Protein AF-A0A5C7JZ21-F1 (afdb_monomer_lite)

Radius of gyration: 12.55 Å; chains: 1; bounding box: 40×21×34 Å

Foldseek 3Di:
DPPFWWKWWFQFPVRDIDIDTQPDPVVVVVLVVDPGTPGIGDIDTDPDPVRRVVVVVVVVVVVVVVPDD

Sequence (69 aa):
MDDKLLWWGYIHTNGSIHLKRYFGPLDIEEAHESPFCKVIFNPFPATNRDDAIVILNELVGERKTGVDE

Secondary structure (DSSP, 8-state):
-----EEEEEEETTS-EEEEE---HHHHHHHHH-TTEEEEEEEEE-SSHHHHHHHHHHHHHHHHHSS--

Structure (mmCIF, N/CA/C/O backbone):
data_AF-A0A5C7JZ21-F1
#
_entry.id   AF-A0A5C7JZ21-F1
#
loop_
_atom_site.group_PDB
_atom_site.id
_atom_site.type_symbol
_atom_site.label_atom_id
_atom_site.label_alt_id
_atom_site.label_comp_id
_atom_site.label_asym_id
_atom_site.label_entity_id
_atom_site.label_seq_id
_atom_site.pdbx_PDB_ins_code
_atom_site.Cartn_x
_atom_site.Cartn_y
_atom_site.Cartn_z
_atom_site.occupancy
_atom_site.B_iso_or_equiv
_atom_site.auth_seq_id
_atom_site.auth_comp_id
_atom_site.auth_asym_id
_atom_site.auth_atom_id
_atom_site.pdbx_PDB_model_num
ATOM 1 N N . MET A 1 1 ? 15.166 -6.968 -20.180 1.00 43.19 1 MET A N 1
ATOM 2 C CA . MET A 1 1 ? 14.313 -7.639 -19.187 1.00 43.19 1 MET A CA 1
ATOM 3 C C . MET A 1 1 ? 13.711 -6.530 -18.364 1.00 43.19 1 MET A C 1
ATOM 5 O O . MET A 1 1 ? 14.454 -5.801 -17.727 1.00 43.19 1 MET A O 1
ATOM 9 N N . ASP A 1 2 ? 12.414 -6.304 -18.508 1.00 54.31 2 ASP A N 1
ATOM 10 C CA . ASP A 1 2 ? 11.695 -5.303 -17.732 1.00 54.31 2 ASP A CA 1
ATOM 11 C C . ASP A 1 2 ? 11.513 -5.857 -16.318 1.00 54.31 2 ASP A C 1
ATOM 13 O O . ASP A 1 2 ? 10.566 -6.598 -16.050 1.00 54.31 2 ASP A O 1
ATOM 17 N N . ASP A 1 3 ? 12.458 -5.551 -15.429 1.00 60.69 3 ASP A N 1
ATOM 18 C CA . ASP A 1 3 ? 12.313 -5.746 -13.987 1.00 60.69 3 ASP A CA 1
ATOM 19 C C . ASP A 1 3 ? 11.172 -4.848 -13.495 1.00 60.69 3 ASP A C 1
ATOM 21 O O . ASP A 1 3 ? 11.376 -3.730 -13.020 1.00 60.69 3 ASP A O 1
ATOM 25 N N . LYS A 1 4 ? 9.930 -5.306 -13.685 1.00 68.06 4 LYS A N 1
ATOM 26 C CA . LYS A 1 4 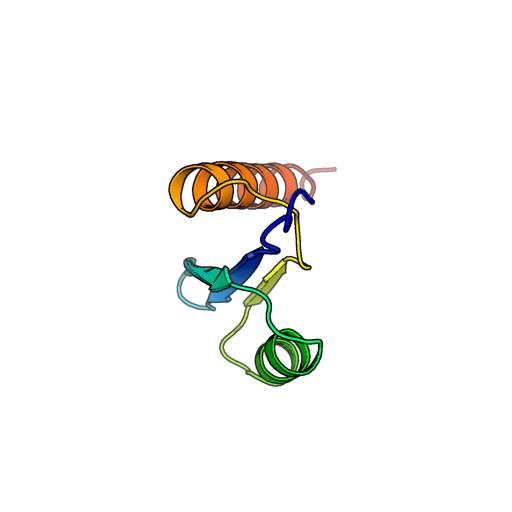? 8.742 -4.617 -13.185 1.00 68.06 4 LYS A CA 1
ATOM 27 C C . LYS A 1 4 ? 8.854 -4.541 -11.669 1.00 68.06 4 LYS A C 1
ATOM 29 O O . LYS A 1 4 ? 8.746 -5.553 -10.979 1.00 68.06 4 LYS A O 1
ATOM 34 N N . LEU A 1 5 ? 9.071 -3.333 -11.159 1.00 88.94 5 LEU A N 1
ATOM 35 C CA . LEU A 1 5 ? 9.081 -3.082 -9.730 1.00 88.94 5 LEU A CA 1
ATOM 36 C C . LEU A 1 5 ? 7.662 -3.283 -9.200 1.00 88.94 5 LEU A C 1
ATOM 38 O O . LEU A 1 5 ? 6.710 -2.651 -9.662 1.00 88.94 5 LEU A O 1
ATOM 42 N N . LEU A 1 6 ? 7.529 -4.181 -8.233 1.00 94.06 6 LEU A N 1
ATOM 43 C CA . LEU A 1 6 ? 6.292 -4.351 -7.494 1.00 94.06 6 LEU A CA 1
ATOM 44 C C . LEU A 1 6 ? 6.288 -3.392 -6.308 1.00 94.06 6 LEU A C 1
ATOM 46 O O . LEU A 1 6 ? 7.289 -3.218 -5.604 1.00 94.06 6 LEU A O 1
ATOM 50 N N . TRP A 1 7 ? 5.143 -2.768 -6.095 1.00 95.25 7 TRP A N 1
ATOM 51 C CA . TRP A 1 7 ? 4.896 -1.835 -5.011 1.00 95.25 7 TRP A CA 1
ATOM 52 C C . TRP A 1 7 ? 3.660 -2.276 -4.259 1.00 95.25 7 TRP A C 1
ATOM 54 O O . TRP A 1 7 ? 2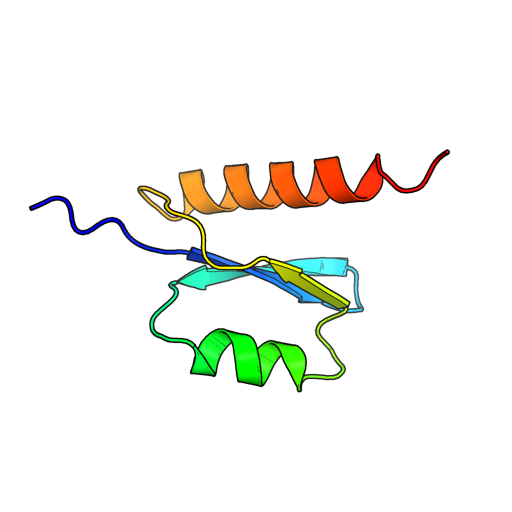.756 -2.862 -4.833 1.00 95.25 7 TRP A O 1
ATOM 64 N N . TRP A 1 8 ? 3.624 -2.007 -2.969 1.00 95.31 8 TRP A N 1
ATOM 65 C CA . TRP A 1 8 ? 2.482 -2.302 -2.121 1.00 95.31 8 TRP A CA 1
ATOM 66 C C . TRP A 1 8 ? 2.263 -1.129 -1.176 1.00 95.31 8 TRP A C 1
ATOM 68 O O . TRP A 1 8 ? 3.141 -0.278 -0.984 1.00 95.31 8 TRP A O 1
ATOM 78 N N . GLY A 1 9 ? 1.075 -1.054 -0.596 1.00 95.06 9 GLY A N 1
ATOM 79 C CA . GLY A 1 9 ? 0.736 0.048 0.284 1.00 95.06 9 GLY A CA 1
ATOM 80 C C . GLY A 1 9 ? -0.276 -0.339 1.335 1.00 95.06 9 GLY A C 1
ATOM 81 O O . GLY A 1 9 ? -0.925 -1.377 1.255 1.00 95.06 9 GLY A O 1
ATOM 82 N N . TYR A 1 10 ? -0.415 0.509 2.339 1.00 94.38 10 TYR A N 1
ATOM 83 C CA . TYR A 1 10 ? -1.397 0.321 3.393 1.00 94.38 10 TYR A CA 1
ATOM 84 C C . TYR A 1 10 ? -1.881 1.665 3.931 1.00 94.38 10 TYR A C 1
ATOM 86 O O . TYR A 1 10 ? -1.171 2.672 3.889 1.00 94.38 10 TYR A O 1
ATOM 94 N N . ILE A 1 11 ? -3.109 1.676 4.444 1.00 93.44 11 ILE A N 1
ATOM 95 C CA . ILE A 1 11 ? -3.656 2.774 5.234 1.00 93.44 11 ILE A CA 1
ATOM 96 C C . ILE A 1 11 ? -3.481 2.419 6.700 1.00 93.44 11 ILE A C 1
ATOM 98 O O . ILE A 1 11 ? -3.941 1.375 7.162 1.00 93.44 11 ILE A O 1
ATOM 102 N N . HIS A 1 12 ? -2.852 3.315 7.438 1.00 92.94 12 HIS A N 1
ATOM 103 C CA . HIS A 1 12 ? -2.709 3.214 8.876 1.00 92.94 12 HIS A CA 1
ATOM 104 C C . HIS A 1 12 ? -4.014 3.632 9.582 1.00 92.94 12 HIS A C 1
ATOM 106 O O . HIS A 1 12 ? -4.840 4.353 9.020 1.00 92.94 12 HIS A O 1
ATOM 112 N N . THR A 1 13 ? -4.238 3.204 10.823 1.00 92.12 13 THR A N 1
ATOM 113 C CA . THR A 1 13 ? -5.477 3.499 11.578 1.00 92.12 13 THR A CA 1
ATOM 114 C C . THR A 1 13 ? -5.749 4.994 11.772 1.00 92.12 13 THR A C 1
ATOM 116 O O . THR A 1 13 ? -6.904 5.392 11.900 1.00 92.12 13 THR A O 1
ATOM 119 N N . ASN A 1 14 ? -4.710 5.831 11.716 1.00 90.88 14 ASN A N 1
ATOM 120 C CA . ASN A 1 14 ? -4.805 7.296 11.751 1.00 90.88 14 ASN A CA 1
ATOM 121 C C . ASN A 1 14 ? -5.184 7.939 10.397 1.00 90.88 14 ASN A C 1
ATOM 123 O O . ASN A 1 14 ? -5.312 9.157 10.326 1.00 90.88 14 ASN A O 1
ATOM 127 N N . GLY A 1 15 ? -5.345 7.147 9.333 1.00 87.44 15 GLY A N 1
ATOM 128 C CA . GLY A 1 15 ? -5.684 7.617 7.988 1.00 87.44 15 GLY A CA 1
ATOM 129 C C . GLY A 1 15 ? -4.489 7.917 7.078 1.00 87.44 15 GLY A C 1
ATOM 130 O O . GLY A 1 15 ? -4.705 8.239 5.912 1.00 87.44 15 GLY A O 1
ATOM 131 N N . SER A 1 16 ? -3.249 7.786 7.558 1.00 91.81 16 SER A N 1
ATOM 132 C CA . SER A 1 16 ? -2.056 7.970 6.724 1.00 91.81 16 SER A CA 1
ATOM 133 C C . SER A 1 16 ? -1.896 6.837 5.711 1.00 91.81 16 SER A C 1
ATOM 135 O O . SER A 1 16 ? -2.037 5.664 6.056 1.00 91.81 16 SER A O 1
ATOM 137 N N . ILE A 1 17 ? -1.547 7.185 4.471 1.00 92.75 17 ILE A N 1
ATOM 138 C CA . ILE A 1 17 ? -1.251 6.231 3.397 1.00 92.75 17 ILE A CA 1
ATOM 139 C C . ILE A 1 17 ? 0.261 6.026 3.328 1.00 92.75 17 ILE A C 1
ATOM 141 O O . ILE A 1 17 ? 1.027 6.987 3.237 1.00 92.75 17 ILE A O 1
ATOM 145 N N . HIS A 1 18 ? 0.690 4.770 3.348 1.00 93.19 18 HIS A N 1
ATOM 146 C CA . HIS A 1 18 ? 2.085 4.382 3.216 1.00 93.19 18 HIS A CA 1
ATOM 147 C C . HIS A 1 18 ? 2.277 3.529 1.968 1.00 93.19 18 HIS A C 1
ATOM 149 O O . HIS A 1 18 ? 1.486 2.635 1.687 1.00 93.19 18 HIS A O 1
ATOM 155 N N . LEU A 1 19 ? 3.358 3.809 1.241 1.00 95.12 19 LEU A N 1
ATOM 156 C CA . LEU A 1 19 ? 3.752 3.121 0.017 1.00 95.12 19 LEU A CA 1
ATOM 157 C C . LEU A 1 19 ? 5.175 2.581 0.184 1.00 95.12 19 LEU A C 1
ATOM 159 O O . LEU A 1 19 ? 6.074 3.325 0.594 1.00 95.12 19 LEU A O 1
ATOM 163 N N . LYS A 1 20 ? 5.387 1.312 -0.163 1.00 93.12 20 LYS A N 1
ATOM 164 C CA . LYS A 1 20 ? 6.681 0.625 -0.091 1.00 93.12 20 LYS A CA 1
ATOM 165 C C . LYS A 1 20 ? 6.906 -0.256 -1.322 1.00 93.12 20 LYS A C 1
ATOM 167 O O . LYS A 1 20 ? 5.969 -0.638 -2.017 1.00 93.12 20 LYS A O 1
ATOM 172 N N . ARG A 1 21 ? 8.173 -0.567 -1.604 1.00 93.44 21 ARG A N 1
ATOM 173 C CA . ARG A 1 21 ? 8.530 -1.585 -2.604 1.00 93.44 21 ARG A CA 1
ATOM 174 C C . ARG A 1 21 ? 8.252 -2.965 -2.029 1.00 93.44 21 ARG A C 1
ATOM 176 O O . ARG A 1 21 ? 8.461 -3.177 -0.838 1.00 93.44 21 ARG A O 1
ATOM 183 N N . TYR A 1 22 ? 7.768 -3.863 -2.871 1.00 93.69 22 TYR A N 1
ATOM 184 C CA . TYR A 1 22 ? 7.496 -5.241 -2.497 1.00 93.69 22 TYR A CA 1
ATOM 185 C C . TYR A 1 22 ? 8.741 -6.086 -2.750 1.00 93.69 22 TYR A C 1
ATOM 187 O O . TYR A 1 22 ? 9.203 -6.172 -3.890 1.00 93.69 22 TYR A O 1
ATOM 195 N N . PHE A 1 23 ? 9.284 -6.688 -1.691 1.00 89.31 23 PHE A N 1
ATOM 196 C CA . PHE A 1 23 ? 10.444 -7.575 -1.782 1.00 89.31 23 PHE A CA 1
ATOM 197 C C . PHE A 1 23 ? 10.062 -9.040 -1.564 1.00 89.31 23 PHE A C 1
ATOM 199 O O . PHE A 1 23 ? 10.705 -9.923 -2.130 1.00 89.31 23 PHE A O 1
ATOM 206 N N . GLY A 1 24 ? 8.992 -9.309 -0.814 1.00 89.62 24 GLY A N 1
ATOM 207 C CA . GLY A 1 24 ? 8.453 -10.653 -0.656 1.00 89.62 24 GLY A CA 1
ATOM 208 C C . GLY A 1 24 ? 7.182 -10.704 0.193 1.00 89.62 24 GLY A C 1
ATOM 209 O O . GLY A 1 24 ? 6.745 -9.681 0.714 1.00 89.62 24 GLY A O 1
ATOM 210 N N . PRO A 1 25 ? 6.583 -11.897 0.348 1.00 89.56 25 PRO A N 1
ATOM 211 C CA . PRO A 1 25 ? 5.310 -12.070 1.054 1.00 89.56 25 PRO A CA 1
ATOM 212 C C . PRO A 1 25 ? 5.366 -11.601 2.514 1.00 89.56 25 PRO A C 1
ATOM 214 O O . PRO A 1 25 ? 4.392 -11.023 2.995 1.00 89.56 25 PRO A O 1
ATOM 217 N N . LEU A 1 26 ? 6.535 -11.732 3.154 1.00 90.19 26 LEU A N 1
ATOM 218 C CA . LEU A 1 26 ? 6.767 -11.312 4.535 1.00 90.19 26 LEU A CA 1
ATOM 219 C C . LEU A 1 26 ? 6.415 -9.834 4.775 1.00 90.19 26 LEU A C 1
ATOM 221 O O . LEU A 1 26 ? 5.823 -9.521 5.800 1.00 90.19 26 LEU A O 1
ATOM 225 N N . ASP A 1 27 ? 6.694 -8.945 3.809 1.00 88.00 27 ASP A N 1
ATOM 226 C CA . ASP A 1 27 ? 6.359 -7.516 3.907 1.00 88.00 27 ASP A CA 1
ATOM 227 C C . ASP A 1 27 ? 4.860 -7.298 4.196 1.00 88.00 27 ASP A C 1
ATOM 229 O O . ASP A 1 27 ? 4.478 -6.427 4.980 1.00 88.00 27 ASP A O 1
ATOM 233 N N . ILE A 1 28 ? 4.002 -8.091 3.548 1.00 90.12 28 ILE A N 1
ATOM 234 C CA . ILE A 1 28 ? 2.544 -7.980 3.658 1.00 90.12 28 ILE A CA 1
ATOM 235 C C . ILE A 1 28 ? 2.053 -8.714 4.905 1.00 90.12 28 ILE A C 1
ATOM 237 O O . ILE A 1 28 ? 1.161 -8.214 5.588 1.00 90.12 28 ILE A O 1
ATOM 241 N N . GLU A 1 29 ? 2.625 -9.881 5.212 1.00 91.50 29 GLU A N 1
ATOM 242 C CA . GLU A 1 29 ? 2.287 -10.658 6.410 1.00 91.50 29 GLU A CA 1
ATOM 243 C C . GLU A 1 29 ? 2.502 -9.819 7.678 1.00 91.50 29 GLU A C 1
ATOM 245 O O . GLU A 1 29 ? 1.564 -9.645 8.456 1.00 91.50 29 GLU A O 1
ATOM 250 N N . GLU A 1 30 ? 3.658 -9.157 7.805 1.00 88.94 30 GLU A N 1
ATOM 251 C CA . GLU A 1 30 ? 3.943 -8.252 8.927 1.00 88.94 30 GLU A CA 1
ATOM 252 C C . G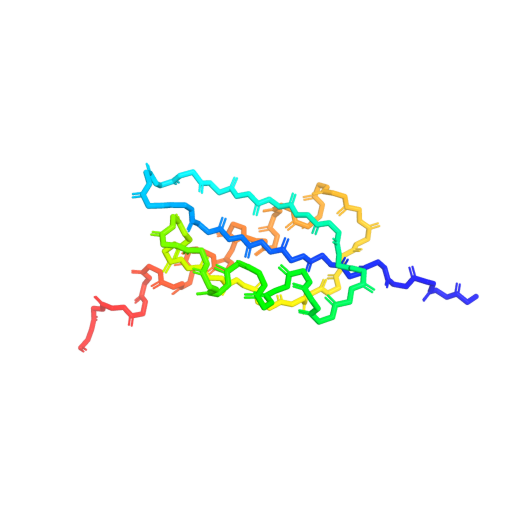LU A 1 30 ? 2.934 -7.094 9.018 1.00 88.94 30 GLU A C 1
ATOM 254 O O . GLU A 1 30 ? 2.555 -6.657 10.109 1.00 88.94 30 GLU A O 1
ATOM 259 N N . ALA A 1 31 ? 2.469 -6.581 7.874 1.00 89.88 31 ALA A N 1
ATOM 260 C CA . ALA A 1 31 ? 1.445 -5.543 7.854 1.00 89.88 31 ALA A CA 1
ATOM 261 C C . ALA A 1 31 ? 0.077 -6.073 8.299 1.00 89.88 31 ALA A C 1
ATOM 263 O O . ALA A 1 31 ? -0.627 -5.368 9.019 1.00 89.88 31 ALA A O 1
ATOM 264 N N . HIS A 1 32 ? -0.297 -7.295 7.907 1.00 88.06 32 HIS A N 1
ATOM 265 C CA . HIS A 1 32 ? -1.547 -7.937 8.329 1.00 88.06 32 HIS A CA 1
ATOM 266 C C . HIS A 1 32 ? -1.575 -8.222 9.829 1.00 88.06 32 HIS A C 1
ATOM 268 O O . HIS A 1 32 ? -2.626 -8.083 10.455 1.00 88.06 32 HIS A O 1
ATOM 274 N N . GLU A 1 33 ? -0.434 -8.590 10.406 1.00 91.12 33 GLU A N 1
ATOM 275 C CA . GLU A 1 33 ? -0.293 -8.815 11.845 1.00 91.12 33 GLU A CA 1
ATOM 276 C C . GLU A 1 33 ? -0.250 -7.503 12.645 1.00 91.12 33 GLU A C 1
ATOM 278 O O . GLU A 1 33 ? -0.521 -7.484 13.849 1.00 91.12 33 GLU A O 1
ATOM 283 N N . SER A 1 34 ? 0.058 -6.382 11.987 1.00 88.69 34 SER A N 1
ATOM 284 C CA . SER A 1 34 ? 0.154 -5.080 12.633 1.00 88.69 34 SER A CA 1
ATOM 285 C C . SER A 1 34 ? -1.233 -4.509 12.972 1.00 88.69 34 SER A C 1
ATOM 287 O O . SER A 1 34 ? -1.999 -4.169 12.065 1.00 88.69 34 SER A O 1
ATOM 289 N N . PRO A 1 35 ? -1.545 -4.243 14.259 1.00 88.25 35 PRO A N 1
ATOM 290 C CA . PRO A 1 35 ? -2.829 -3.655 14.661 1.00 88.25 35 PRO A CA 1
ATOM 291 C C . PRO A 1 35 ? -2.988 -2.201 14.195 1.00 88.25 35 PRO A C 1
ATOM 293 O O . PRO A 1 35 ? -4.049 -1.594 14.348 1.00 88.25 35 PRO A O 1
ATOM 296 N N . PHE A 1 36 ? -1.922 -1.614 13.651 1.00 89.00 36 PHE A N 1
ATOM 297 C CA . PHE A 1 36 ? -1.929 -0.256 13.147 1.00 89.00 36 PHE A CA 1
ATOM 298 C C . PHE A 1 36 ? -2.274 -0.160 11.657 1.00 89.00 36 PHE A C 1
ATOM 300 O O . PHE A 1 36 ? -2.556 0.937 11.172 1.00 89.00 36 PHE A O 1
ATOM 307 N N . CYS A 1 37 ? -2.290 -1.276 10.925 1.00 90.94 37 CYS A N 1
ATOM 308 C CA . CYS A 1 37 ? -2.684 -1.304 9.522 1.00 90.94 37 CYS A CA 1
ATOM 309 C C . CYS A 1 37 ? -4.196 -1.534 9.414 1.00 90.94 37 CYS A C 1
ATOM 311 O O . CYS A 1 37 ? -4.715 -2.587 9.765 1.00 90.94 37 CYS A O 1
ATOM 313 N N . LYS A 1 38 ? -4.926 -0.531 8.919 1.00 90.75 38 LYS A N 1
ATOM 314 C CA . LYS A 1 38 ? -6.382 -0.596 8.726 1.00 90.75 38 LYS A CA 1
ATOM 315 C C . LYS A 1 38 ? -6.755 -1.270 7.409 1.00 90.75 38 LYS A C 1
ATOM 317 O O . LYS A 1 38 ? -7.738 -2.001 7.333 1.00 90.75 38 LYS A O 1
ATOM 322 N N . VAL A 1 39 ? -6.013 -0.961 6.351 1.00 91.75 39 VAL A N 1
ATOM 323 C CA . VAL A 1 39 ? -6.233 -1.501 5.005 1.00 91.75 39 VAL A CA 1
ATOM 324 C C . VAL A 1 39 ? -4.889 -1.804 4.391 1.00 91.75 39 VAL A C 1
ATOM 326 O O . VAL A 1 39 ? -4.006 -0.958 4.445 1.00 91.75 39 VAL A O 1
ATOM 329 N N . ILE A 1 40 ? -4.759 -2.968 3.773 1.00 93.31 40 ILE A N 1
ATOM 330 C CA . ILE A 1 40 ? -3.559 -3.370 3.049 1.00 93.31 40 ILE A CA 1
ATOM 331 C C . ILE A 1 40 ? -3.938 -3.561 1.587 1.00 93.31 40 ILE A C 1
ATOM 333 O O . ILE A 1 40 ? -4.986 -4.131 1.274 1.00 93.31 40 ILE A O 1
ATOM 337 N N . PHE A 1 41 ? -3.092 -3.040 0.710 1.00 93.62 41 PHE A N 1
ATOM 338 C CA . PHE A 1 41 ? -3.179 -3.184 -0.730 1.00 93.62 41 PHE A CA 1
ATOM 339 C C . PHE A 1 41 ? -2.075 -4.136 -1.173 1.00 93.62 41 PHE A C 1
ATOM 341 O O . PHE A 1 41 ? -0.894 -3.900 -0.905 1.00 93.62 41 PHE A O 1
ATOM 348 N N . ASN A 1 42 ? -2.486 -5.214 -1.838 1.00 93.12 42 ASN A N 1
ATOM 349 C CA . ASN A 1 42 ? -1.585 -6.224 -2.380 1.00 93.12 42 ASN A CA 1
ATOM 350 C C . ASN A 1 42 ? -0.606 -5.618 -3.400 1.00 93.12 42 ASN A C 1
ATOM 352 O O . ASN A 1 42 ? -0.862 -4.530 -3.921 1.00 93.12 42 ASN A O 1
ATOM 356 N N . PRO A 1 43 ? 0.497 -6.317 -3.718 1.00 94.75 43 PRO A N 1
ATOM 357 C CA . PRO A 1 43 ? 1.499 -5.805 -4.629 1.00 94.75 43 PRO A CA 1
ATOM 358 C C . PRO A 1 43 ? 0.914 -5.555 -6.011 1.00 94.75 43 PRO A C 1
ATOM 360 O O . PRO A 1 43 ? 0.246 -6.415 -6.585 1.00 94.75 43 PRO A O 1
ATOM 363 N N . PHE A 1 44 ? 1.218 -4.389 -6.556 1.00 93.94 44 PHE A N 1
ATOM 364 C CA . PHE A 1 44 ? 0.836 -3.960 -7.886 1.00 93.94 44 PHE A CA 1
ATOM 365 C C . PHE A 1 44 ? 2.081 -3.506 -8.663 1.00 93.94 44 PHE A C 1
ATOM 367 O O . PHE A 1 44 ? 3.060 -3.033 -8.073 1.00 93.94 44 PHE A O 1
ATOM 374 N N . PRO A 1 45 ? 2.097 -3.690 -9.992 1.00 93.81 45 PRO A N 1
ATOM 375 C CA . PRO A 1 45 ? 3.204 -3.238 -10.820 1.00 93.81 45 PRO A CA 1
ATOM 376 C C . PRO A 1 45 ? 3.172 -1.716 -10.963 1.00 93.81 45 PRO A C 1
ATOM 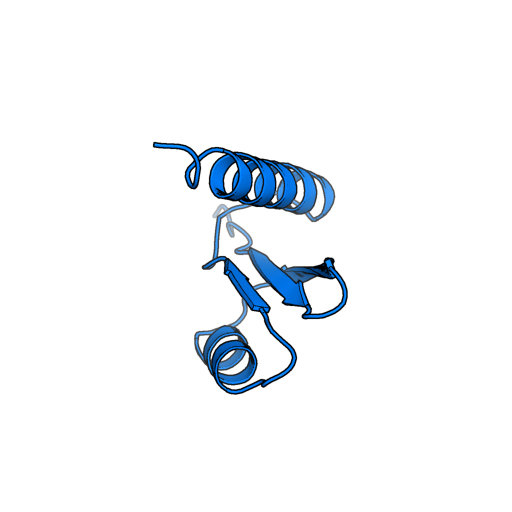378 O O . PRO A 1 45 ? 2.125 -1.149 -11.263 1.00 93.81 45 PRO A O 1
ATOM 381 N N . ALA A 1 46 ? 4.326 -1.070 -10.804 1.00 93.00 46 ALA A N 1
ATOM 382 C CA . ALA A 1 46 ? 4.480 0.351 -11.098 1.00 93.00 46 ALA A CA 1
ATOM 383 C C . ALA A 1 46 ? 5.902 0.660 -11.569 1.00 93.00 46 ALA A C 1
ATOM 385 O O . ALA A 1 46 ? 6.881 0.037 -11.148 1.00 93.00 46 ALA A O 1
ATOM 386 N N . THR A 1 47 ? 6.024 1.651 -12.444 1.00 90.69 47 THR A N 1
ATOM 387 C CA . THR A 1 47 ? 7.309 1.985 -13.077 1.00 90.69 47 THR A CA 1
ATOM 388 C C . THR A 1 47 ? 8.254 2.678 -12.097 1.00 90.69 47 THR A C 1
ATOM 390 O O . THR A 1 47 ? 9.468 2.478 -12.114 1.00 90.69 47 THR A O 1
ATOM 393 N N . ASN A 1 48 ? 7.703 3.514 -11.221 1.00 91.31 48 ASN A N 1
ATOM 394 C CA . ASN A 1 48 ? 8.449 4.292 -10.241 1.00 91.31 48 ASN A CA 1
ATOM 395 C C . ASN A 1 48 ? 7.543 4.652 -9.050 1.00 91.31 48 ASN A C 1
ATOM 397 O O . ASN A 1 48 ? 6.380 4.265 -8.997 1.00 91.31 48 ASN A O 1
ATOM 401 N N . ARG A 1 49 ? 8.086 5.386 -8.072 1.00 91.69 49 ARG A N 1
ATOM 402 C CA . ARG A 1 49 ? 7.347 5.766 -6.859 1.00 91.69 49 ARG A CA 1
ATOM 403 C C . ARG A 1 49 ? 6.160 6.696 -7.139 1.00 91.69 49 ARG A C 1
ATOM 405 O O . ARG A 1 49 ? 5.171 6.607 -6.422 1.00 91.69 49 ARG A O 1
ATOM 412 N N . ASP A 1 50 ? 6.293 7.597 -8.109 1.00 93.56 50 ASP A N 1
ATOM 413 C CA . ASP A 1 50 ? 5.269 8.589 -8.459 1.00 93.56 50 ASP A CA 1
ATOM 414 C C . ASP A 1 50 ? 4.054 7.903 -9.105 1.00 93.56 50 ASP A C 1
ATOM 416 O O . ASP A 1 50 ? 2.925 8.031 -8.646 1.00 93.56 50 ASP A O 1
ATOM 420 N N . ASP A 1 51 ? 4.323 7.019 -10.062 1.00 93.69 51 ASP A N 1
ATOM 421 C CA . ASP A 1 51 ? 3.336 6.118 -10.661 1.00 93.69 51 ASP A CA 1
ATOM 422 C C . ASP A 1 51 ? 2.658 5.242 -9.592 1.00 93.69 51 ASP A C 1
ATOM 424 O O . ASP A 1 51 ? 1.435 5.139 -9.511 1.00 93.69 51 ASP A O 1
ATOM 428 N N . ALA A 1 52 ? 3.455 4.689 -8.674 1.00 94.38 52 ALA A N 1
ATOM 429 C CA . ALA A 1 52 ? 2.938 3.825 -7.627 1.00 94.38 52 ALA A CA 1
ATOM 430 C C . ALA A 1 52 ? 2.028 4.547 -6.619 1.00 94.38 52 ALA A C 1
ATOM 432 O O . ALA A 1 52 ? 1.074 3.951 -6.117 1.00 94.38 52 ALA A O 1
ATOM 433 N N . ILE A 1 53 ? 2.307 5.817 -6.298 1.00 94.06 53 ILE A N 1
ATOM 434 C CA . ILE A 1 53 ? 1.449 6.588 -5.393 1.00 94.06 53 ILE A CA 1
ATOM 435 C C . ILE A 1 53 ? 0.142 6.992 -6.079 1.00 94.06 53 ILE A C 1
ATOM 437 O O . ILE A 1 53 ? -0.884 7.021 -5.405 1.00 94.06 53 ILE A O 1
ATOM 441 N N . VAL A 1 54 ? 0.148 7.251 -7.392 1.00 94.81 54 VAL A N 1
ATOM 442 C CA . VAL A 1 54 ? -1.078 7.519 -8.161 1.00 94.81 54 VAL A CA 1
ATOM 443 C C . VAL A 1 54 ? -1.995 6.298 -8.121 1.00 94.81 54 VAL A C 1
ATOM 445 O O . VAL A 1 54 ? -3.108 6.412 -7.610 1.00 94.81 54 VAL A O 1
ATOM 448 N N . ILE A 1 55 ? -1.482 5.120 -8.497 1.00 94.75 55 ILE A N 1
ATOM 449 C CA . ILE A 1 55 ? -2.240 3.857 -8.471 1.00 94.75 55 ILE A CA 1
ATOM 450 C C . ILE A 1 55 ? -2.785 3.573 -7.065 1.00 94.75 55 ILE A C 1
ATOM 452 O O . ILE A 1 55 ? -3.954 3.236 -6.897 1.00 94.75 55 ILE A O 1
ATOM 456 N N . LEU A 1 56 ? -1.964 3.749 -6.022 1.00 94.25 56 LEU A N 1
ATOM 457 C CA . LEU A 1 56 ? -2.414 3.533 -4.646 1.00 94.25 56 LEU A CA 1
ATOM 458 C C . LEU A 1 56 ? -3.545 4.494 -4.248 1.00 94.25 56 LEU A C 1
ATOM 460 O O . LEU A 1 56 ? -4.478 4.076 -3.569 1.00 94.25 56 LEU A O 1
ATOM 464 N N . ASN A 1 57 ? -3.489 5.766 -4.655 1.00 93.00 57 ASN A N 1
ATOM 465 C CA . ASN A 1 57 ? -4.567 6.717 -4.378 1.00 93.00 57 ASN A CA 1
ATOM 466 C C . ASN A 1 57 ? -5.861 6.356 -5.116 1.00 93.00 57 ASN A C 1
ATOM 468 O O . ASN A 1 57 ? -6.933 6.494 -4.527 1.00 93.00 57 ASN A O 1
ATOM 472 N N . GLU A 1 58 ? -5.774 5.869 -6.355 1.00 93.31 58 GLU A N 1
ATOM 473 C CA . GLU A 1 58 ? -6.933 5.373 -7.106 1.00 93.31 58 GLU A CA 1
ATOM 474 C C . GLU A 1 58 ? -7.581 4.186 -6.385 1.00 93.31 58 GLU A C 1
ATOM 476 O O . GLU A 1 58 ? -8.763 4.254 -6.049 1.00 93.31 58 GLU A O 1
ATOM 481 N N . LEU A 1 59 ? -6.787 3.182 -5.994 1.00 91.38 59 LEU A N 1
ATOM 482 C CA . LEU A 1 59 ? -7.263 2.019 -5.233 1.00 91.38 59 LEU A CA 1
ATOM 483 C C . LEU A 1 59 ? -7.919 2.415 -3.900 1.00 91.38 59 LEU A C 1
ATOM 485 O O . LEU A 1 59 ? -8.909 1.818 -3.468 1.00 91.38 59 LEU A O 1
ATOM 489 N N . VAL A 1 60 ? -7.368 3.426 -3.220 1.00 90.44 60 VAL A N 1
ATOM 490 C CA . VAL A 1 60 ? -7.957 3.988 -1.997 1.00 90.44 60 VAL A CA 1
ATOM 491 C C . VAL A 1 60 ? -9.288 4.684 -2.294 1.00 90.44 60 VAL A C 1
ATOM 493 O O . VAL A 1 60 ? -10.221 4.558 -1.498 1.00 90.44 60 VAL A O 1
ATOM 496 N N . GLY A 1 61 ? -9.381 5.414 -3.407 1.00 88.19 61 GLY A N 1
ATOM 497 C CA . GLY A 1 61 ? -10.597 6.077 -3.871 1.00 88.19 61 GLY A CA 1
ATOM 498 C C . GLY A 1 61 ? -11.715 5.085 -4.190 1.00 88.19 61 GLY A C 1
ATOM 499 O O . GLY A 1 61 ? -12.802 5.206 -3.629 1.00 88.19 61 GLY A O 1
ATOM 500 N N . GLU A 1 62 ? -11.427 4.059 -4.992 1.00 83.88 62 GLU A N 1
ATOM 501 C CA . GLU A 1 62 ? -12.383 3.006 -5.372 1.00 83.88 62 GLU A CA 1
ATOM 502 C C . GLU A 1 62 ? -12.936 2.255 -4.152 1.00 83.88 62 GLU A C 1
ATOM 504 O O . GLU A 1 62 ? -14.125 1.940 -4.073 1.00 83.88 62 GLU A O 1
ATOM 509 N N . ARG A 1 63 ? -12.099 2.018 -3.133 1.00 75.88 63 ARG A N 1
ATOM 510 C CA . ARG A 1 63 ? -12.559 1.380 -1.892 1.00 75.88 63 ARG A CA 1
ATOM 511 C C . ARG A 1 63 ? -13.518 2.240 -1.075 1.00 75.88 63 ARG A C 1
ATOM 513 O O . ARG A 1 63 ? -14.291 1.690 -0.296 1.00 75.88 63 ARG A O 1
ATOM 520 N N . LYS A 1 64 ? -13.433 3.568 -1.187 1.00 68.19 64 LYS A N 1
ATOM 521 C CA . LYS A 1 64 ? -14.331 4.489 -0.476 1.00 68.19 64 LYS A CA 1
ATOM 522 C C . LYS A 1 64 ? -15.701 4.582 -1.135 1.00 68.19 64 LYS A C 1
ATOM 524 O O . LYS A 1 64 ? -16.653 4.892 -0.438 1.00 68.19 64 LYS A O 1
ATOM 529 N N . THR A 1 65 ? -15.801 4.306 -2.433 1.00 60.88 65 THR A N 1
ATOM 530 C CA . THR A 1 65 ? -17.065 4.370 -3.181 1.00 60.88 65 THR A CA 1
ATOM 531 C C . THR A 1 65 ? -17.832 3.046 -3.183 1.00 60.88 65 THR A C 1
ATOM 533 O O . THR A 1 65 ? -18.999 3.030 -3.539 1.00 60.88 65 THR A O 1
ATOM 536 N N . GLY A 1 66 ? -17.198 1.936 -2.789 1.00 55.94 66 GLY A N 1
ATOM 537 C CA . GLY A 1 66 ? -17.818 0.603 -2.730 1.00 55.94 66 GLY A CA 1
ATOM 538 C C . GLY A 1 66 ? -18.528 0.253 -1.412 1.00 55.94 66 GLY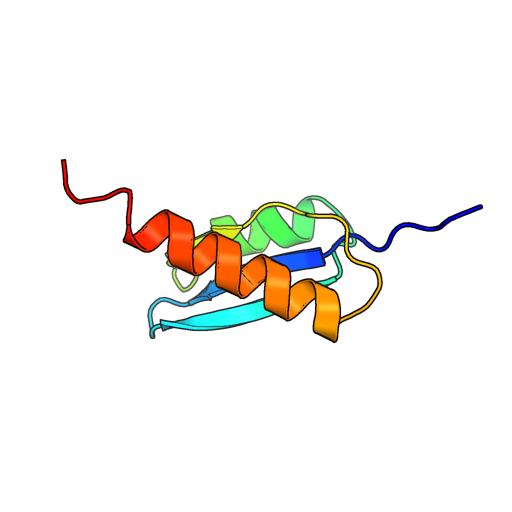 A C 1
ATOM 539 O O . GLY A 1 66 ? -18.784 -0.923 -1.174 1.00 55.94 66 GLY A O 1
ATOM 540 N N . VAL A 1 67 ? -18.789 1.229 -0.533 1.00 53.41 67 VAL A N 1
ATOM 541 C CA . VAL A 1 67 ? -19.539 1.057 0.732 1.00 53.41 67 VAL A CA 1
ATOM 542 C C . VAL A 1 67 ? -20.681 2.076 0.784 1.00 53.41 67 VAL A C 1
ATOM 544 O O . VAL A 1 67 ? -20.824 2.812 1.747 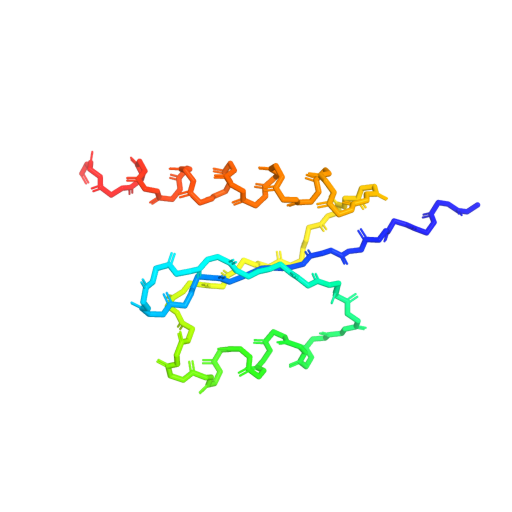1.00 53.41 67 VAL A O 1
ATOM 547 N N . ASP A 1 68 ? -21.472 2.143 -0.279 1.00 48.22 68 ASP A N 1
ATOM 548 C CA . ASP A 1 68 ? -22.757 2.846 -0.309 1.00 48.22 68 ASP A CA 1
ATOM 549 C C . ASP A 1 68 ? -23.667 2.137 -1.329 1.00 48.22 68 ASP A C 1
ATOM 551 O O . ASP A 1 68 ? -23.976 2.701 -2.371 1.00 48.22 68 ASP A O 1
ATOM 555 N N . GLU A 1 69 ? -24.049 0.883 -1.057 1.00 40.78 69 GLU A N 1
ATOM 556 C CA . GLU A 1 69 ? -25.231 0.207 -1.636 1.00 40.78 69 GLU A CA 1
ATOM 557 C C . GLU A 1 69 ? -25.748 -0.887 -0.688 1.00 40.78 69 GLU A C 1
ATOM 559 O O . GLU A 1 69 ? -24.933 -1.728 -0.235 1.00 40.78 69 GLU A O 1
#

pLDDT: mean 86.33, std 13.52, range [40.78, 95.31]